Protein AF-A0A7V1BUJ8-F1 (afdb_monomer_lite)

Sequence (132 aa):
MAKKKGSSGKQRNQVKSRGGRPAGKKRPGNNSTAMTTIIIGVALALGIVGGIVVWSLTNSSDGLALPDFAYAASAPKQAPQGYQAALDIPEYLEQIPCYCGCGQYDGHKNNLDCFIESRQGDKVEWDDHAAG

pLDDT: mean 79.28, std 17.53, range [38.69, 96.31]

Radius of gyration: 43.67 Å; chains: 1; bounding box: 70×44×140 Å

Secondary structure (DSSP, 8-state):
----PPP----PPPP-PPPPPPPP------HHHHHHHHHHHHHHHHHHHHHHHHHHHHH--------GGGG-TTS-TTHHHHHHHHHH-HHHHTTSBP-SS-HHHH---BSSTTTEEEEETTEEEEPSGGG-

Structure (mmCIF, N/CA/C/O backbone):
data_AF-A0A7V1BUJ8-F1
#
_entry.id   AF-A0A7V1BUJ8-F1
#
loop_
_atom_site.group_PDB
_atom_site.id
_atom_site.type_symbol
_atom_site.label_atom_id
_atom_site.label_alt_id
_atom_site.label_comp_id
_atom_site.label_asym_id
_atom_site.label_entity_id
_atom_site.label_seq_id
_atom_site.pdbx_PDB_ins_code
_atom_site.Cartn_x
_atom_site.Cartn_y
_atom_site.Cartn_z
_atom_site.occupancy
_atom_site.B_iso_or_equiv
_atom_site.auth_seq_id
_atom_site.auth_comp_id
_atom_site.auth_asym_id
_atom_site.auth_atom_id
_atom_site.pdbx_PDB_model_num
ATOM 1 N N . MET A 1 1 ? -59.205 34.289 120.051 1.00 43.09 1 MET A N 1
ATOM 2 C CA . MET A 1 1 ? -57.815 34.279 119.544 1.00 43.09 1 MET A CA 1
ATOM 3 C C . MET A 1 1 ?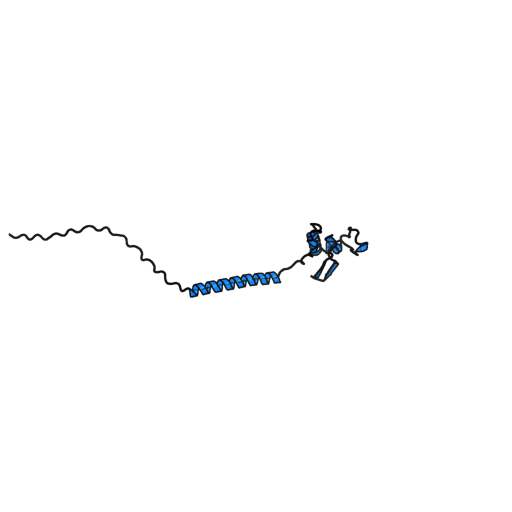 -57.458 32.878 119.062 1.00 43.09 1 MET A C 1
ATOM 5 O O . MET A 1 1 ? -57.651 31.961 119.839 1.00 43.09 1 MET A O 1
ATOM 9 N N . ALA A 1 2 ? -56.960 32.717 117.830 1.00 47.50 2 ALA A N 1
ATOM 10 C CA . ALA A 1 2 ? -55.920 31.747 117.431 1.00 47.50 2 ALA A CA 1
ATOM 11 C C . ALA A 1 2 ? -55.786 31.749 115.896 1.00 47.50 2 ALA A C 1
ATOM 13 O O . ALA A 1 2 ? -56.573 31.152 115.170 1.00 47.50 2 ALA A O 1
ATOM 14 N N . LYS A 1 3 ? -54.768 32.469 115.419 1.00 45.91 3 LYS A N 1
ATOM 15 C CA . LYS A 1 3 ? -54.230 32.421 114.054 1.00 45.91 3 LYS A CA 1
ATOM 16 C C . LYS A 1 3 ? -53.608 31.041 113.808 1.00 45.91 3 LYS A C 1
ATOM 18 O O . LYS A 1 3 ? -52.751 30.633 114.584 1.00 45.91 3 LYS A O 1
ATOM 23 N N . LYS A 1 4 ? -53.894 30.410 112.668 1.00 48.97 4 LYS A N 1
ATOM 24 C CA . LYS A 1 4 ? -52.940 29.503 112.009 1.00 48.97 4 LYS A CA 1
ATOM 25 C C . LYS A 1 4 ? -52.745 29.968 110.570 1.00 48.97 4 LYS A C 1
ATOM 27 O O . LYS A 1 4 ? -53.621 29.815 109.729 1.00 48.97 4 LYS A O 1
ATOM 32 N N . LYS A 1 5 ? -51.602 30.615 110.328 1.00 48.84 5 LYS A N 1
ATOM 33 C CA . LYS A 1 5 ? -51.110 30.972 108.995 1.00 48.84 5 LYS A CA 1
ATOM 34 C C . LYS A 1 5 ? -50.400 29.751 108.408 1.00 48.84 5 LYS A C 1
ATOM 36 O O . LYS A 1 5 ? -49.554 29.164 109.078 1.00 48.84 5 LYS A O 1
ATOM 41 N N . GLY A 1 6 ? -50.786 29.377 107.191 1.00 38.69 6 GLY A N 1
ATOM 42 C CA . GLY A 1 6 ? -50.203 28.281 106.422 1.00 38.69 6 GLY A CA 1
ATOM 43 C C . GLY A 1 6 ? -48.804 28.599 105.885 1.00 38.69 6 GLY A C 1
ATOM 44 O O . GLY A 1 6 ? -48.490 29.737 105.540 1.00 38.69 6 GLY A O 1
ATOM 45 N N . SER A 1 7 ? -47.995 27.543 105.860 1.00 46.16 7 SER A N 1
ATOM 46 C CA . SER A 1 7 ? -46.610 27.401 105.400 1.00 46.16 7 SER A CA 1
ATOM 47 C C . SER A 1 7 ? -46.429 27.755 103.913 1.00 46.16 7 SER A C 1
ATOM 49 O O . SER A 1 7 ? -47.238 27.362 103.082 1.00 46.16 7 SER A O 1
ATOM 51 N N . SER A 1 8 ? -45.466 28.621 103.579 1.00 42.72 8 SER A N 1
ATOM 52 C CA . SER A 1 8 ? -44.178 28.305 102.923 1.00 42.72 8 SER A CA 1
ATOM 53 C C . SER A 1 8 ? -44.255 27.392 101.689 1.00 42.72 8 SER A C 1
ATOM 55 O O . SER A 1 8 ? -44.524 26.199 101.797 1.00 42.72 8 SER A O 1
ATOM 57 N N . GLY A 1 9 ? -43.927 27.948 100.518 1.00 40.94 9 GLY A N 1
ATOM 58 C CA . GLY A 1 9 ? -43.854 27.207 99.257 1.00 40.94 9 GLY A CA 1
ATOM 59 C C . GLY A 1 9 ? -43.186 28.011 98.143 1.00 40.94 9 GLY A C 1
ATOM 60 O O . GLY A 1 9 ? -43.840 28.510 97.237 1.00 40.94 9 GLY A O 1
ATOM 61 N N . LYS A 1 10 ? -41.864 28.161 98.235 1.00 48.69 10 LYS A N 1
ATOM 62 C CA . LYS A 1 10 ? -40.979 28.732 97.209 1.00 48.69 10 LYS A CA 1
ATOM 63 C C . LYS A 1 10 ? -40.959 27.809 95.984 1.00 48.69 10 LYS A C 1
ATOM 65 O O . LYS A 1 10 ? -40.469 26.690 96.096 1.00 48.69 10 LYS A O 1
ATOM 70 N N . GLN A 1 11 ? -41.408 28.272 94.818 1.00 53.91 11 GLN A N 1
ATOM 71 C CA . GLN A 1 11 ? -41.182 27.558 93.556 1.00 53.91 11 GLN A CA 1
ATOM 72 C C . GLN A 1 11 ? -40.435 28.438 92.553 1.00 53.91 11 GLN A C 1
ATOM 74 O O . GLN A 1 11 ? -40.844 29.542 92.206 1.00 53.91 11 GLN A O 1
ATOM 79 N N . ARG A 1 12 ? -39.255 27.934 92.179 1.00 55.81 12 ARG A N 1
ATOM 80 C CA . ARG A 1 12 ? -38.285 28.511 91.251 1.00 55.81 12 ARG A CA 1
ATOM 81 C C . ARG A 1 12 ? -38.778 28.322 89.815 1.00 55.81 12 ARG A C 1
ATOM 83 O O . ARG A 1 12 ? -39.202 27.231 89.449 1.00 55.81 12 ARG A O 1
ATOM 90 N N . ASN A 1 13 ? -38.655 29.376 89.017 1.00 42.69 13 ASN A N 1
ATOM 91 C CA . ASN A 1 13 ? -38.971 29.391 87.593 1.00 42.69 13 ASN A CA 1
ATOM 92 C C . ASN A 1 13 ? -37.964 28.507 86.827 1.00 42.69 13 ASN A C 1
ATOM 94 O O . ASN A 1 13 ? -36.766 28.789 86.861 1.00 42.69 13 ASN A O 1
ATOM 98 N N . GLN A 1 14 ? -38.427 27.444 86.161 1.00 58.62 14 GLN A N 1
ATOM 99 C CA . GLN A 1 14 ? -37.611 26.650 85.236 1.00 58.62 14 GLN A CA 1
ATOM 100 C C . GLN A 1 14 ? -37.859 27.093 83.790 1.00 58.62 14 GLN A C 1
ATOM 102 O O . GLN A 1 14 ? -38.989 27.113 83.305 1.00 58.62 14 GLN A O 1
ATOM 107 N N . VAL A 1 15 ? -36.769 27.432 83.104 1.00 54.72 15 VAL A N 1
ATOM 108 C CA . VAL A 1 15 ? -36.714 27.745 81.675 1.00 54.72 15 VAL A CA 1
ATOM 109 C C . VAL A 1 15 ? -36.986 26.466 80.872 1.00 54.72 15 VAL A C 1
ATOM 111 O O . VAL A 1 15 ? -36.287 25.469 81.032 1.00 54.72 15 VAL A O 1
ATOM 114 N N . LYS A 1 16 ? -38.005 26.490 80.002 1.00 52.91 16 LYS A N 1
ATOM 115 C CA . LYS A 1 16 ? -38.350 25.394 79.079 1.00 52.91 16 LYS A CA 1
ATOM 116 C C . LYS A 1 16 ? -37.224 25.171 78.060 1.00 52.91 16 LYS A C 1
ATOM 118 O O . LYS A 1 16 ? -37.024 26.001 77.174 1.00 52.91 16 LYS A O 1
ATOM 123 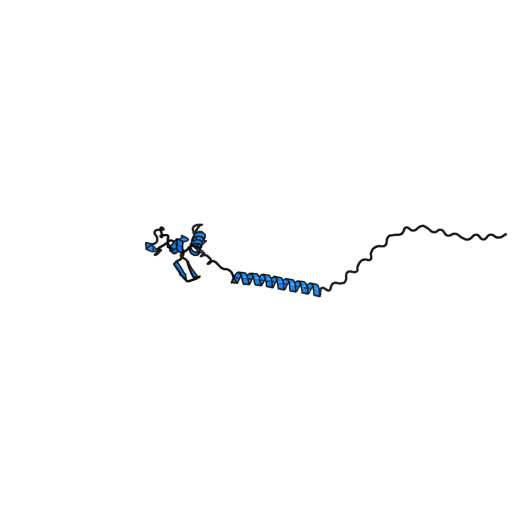N N . SER A 1 17 ? -36.535 24.034 78.143 1.00 52.53 17 SER A N 1
ATOM 124 C CA . SER A 1 17 ? -35.659 23.543 77.077 1.00 52.53 17 SER A CA 1
ATOM 125 C C . SER A 1 17 ? -36.501 22.978 75.925 1.00 52.53 17 SER A C 1
ATOM 127 O O . SER A 1 17 ? -37.467 22.239 76.119 1.00 52.53 17 SER A O 1
ATOM 129 N N . ARG A 1 18 ? -36.170 23.390 74.699 1.00 54.25 18 ARG A N 1
ATOM 130 C CA . ARG A 1 18 ? -36.813 22.935 73.461 1.00 54.25 18 ARG A CA 1
ATOM 131 C C . ARG A 1 18 ? -36.444 21.469 73.210 1.00 54.25 18 ARG A C 1
ATOM 133 O O . ARG A 1 18 ? -35.264 21.131 73.182 1.00 54.25 18 ARG A O 1
ATOM 140 N N . GLY A 1 19 ? -37.456 20.620 73.032 1.00 43.62 19 GLY A N 1
ATOM 141 C CA . GLY A 1 19 ? -37.295 19.197 72.738 1.00 43.62 19 GLY A CA 1
ATOM 142 C C . GLY A 1 19 ? -36.572 18.953 71.411 1.00 43.62 19 GLY A C 1
ATOM 143 O O . GLY A 1 19 ? -36.917 19.541 70.385 1.00 43.62 19 GLY A O 1
ATOM 144 N N . GLY A 1 20 ? -35.564 18.083 71.444 1.00 46.28 20 GLY A N 1
ATOM 145 C CA . GLY A 1 20 ? -34.887 17.570 70.257 1.00 46.28 20 GLY A CA 1
ATOM 146 C C . GLY A 1 20 ? -35.769 16.592 69.475 1.00 46.28 20 GLY A C 1
ATOM 147 O O . GLY A 1 20 ? -36.546 15.832 70.051 1.00 46.28 20 GLY A O 1
ATOM 148 N N . ARG A 1 21 ? -35.630 16.610 68.144 1.00 55.81 21 ARG A N 1
ATOM 149 C CA . ARG A 1 21 ? -36.180 15.595 67.229 1.00 55.81 21 ARG A CA 1
ATOM 150 C C . ARG A 1 21 ? -35.660 14.202 67.620 1.00 55.81 21 ARG A C 1
ATOM 152 O O . ARG A 1 21 ? -34.454 14.072 67.834 1.00 55.81 21 ARG A O 1
ATOM 159 N N . PRO A 1 22 ? -36.499 13.150 67.653 1.00 55.78 22 PRO A N 1
ATOM 160 C CA . PRO A 1 22 ? -35.992 11.798 67.832 1.00 55.78 22 PRO A CA 1
ATOM 161 C C . PRO A 1 22 ? -35.150 11.390 66.618 1.00 55.78 22 PRO A C 1
ATOM 163 O O . PRO A 1 22 ? -35.552 11.575 65.467 1.00 55.78 22 PRO A O 1
ATOM 166 N N . ALA A 1 23 ? -33.972 10.830 66.886 1.00 62.78 23 ALA A N 1
ATOM 167 C CA . ALA A 1 23 ? -33.113 10.229 65.879 1.00 62.78 23 ALA A CA 1
ATOM 168 C C . ALA A 1 23 ? -33.844 9.054 65.208 1.00 62.78 23 ALA A C 1
ATOM 170 O O . ALA A 1 23 ? -34.238 8.089 65.869 1.00 62.78 23 ALA A O 1
ATOM 171 N N . GLY A 1 24 ? -34.031 9.134 63.889 1.00 54.34 24 GLY A N 1
ATOM 172 C CA . GLY A 1 24 ? -34.525 8.017 63.092 1.00 54.34 24 GLY A CA 1
ATOM 173 C C . GLY A 1 24 ? -33.549 6.846 63.190 1.00 54.34 24 GLY A C 1
ATOM 174 O O . GLY A 1 24 ? -32.395 6.958 62.778 1.00 54.34 24 GLY A O 1
ATOM 175 N N . LYS A 1 25 ? -34.000 5.720 63.754 1.00 54.88 25 LYS A N 1
ATOM 176 C CA . LYS A 1 25 ? -33.230 4.472 63.755 1.00 54.88 25 LYS A CA 1
ATOM 177 C C . LYS A 1 25 ? -33.016 4.052 62.301 1.00 54.88 25 LYS A C 1
ATOM 179 O O . LYS A 1 25 ? -33.987 3.757 61.603 1.00 54.88 25 LYS A O 1
ATOM 184 N N . LYS A 1 26 ? -31.762 4.031 61.836 1.00 60.03 26 LYS A N 1
ATOM 185 C CA . LYS A 1 26 ? -31.423 3.433 60.540 1.00 60.03 26 LYS A CA 1
ATOM 186 C C . LYS A 1 26 ? -31.859 1.968 60.580 1.00 60.03 26 LYS A C 1
ATOM 188 O O . LYS A 1 26 ? -31.430 1.221 61.457 1.00 60.03 26 LYS A O 1
ATOM 193 N N . ARG A 1 27 ? -32.756 1.579 59.672 1.00 60.19 27 ARG A N 1
ATOM 194 C CA . ARG A 1 27 ? -33.133 0.174 59.490 1.00 60.19 27 ARG A CA 1
ATOM 195 C C . ARG A 1 27 ? -31.890 -0.591 59.010 1.00 60.19 27 ARG A C 1
ATOM 197 O O . ARG A 1 27 ? -31.210 -0.069 58.126 1.00 60.19 27 ARG A O 1
ATOM 204 N N . PRO A 1 28 ? -31.567 -1.769 59.572 1.00 54.56 28 PRO A N 1
ATOM 205 C CA . PRO A 1 28 ? -30.448 -2.568 59.091 1.00 54.56 28 PRO A CA 1
ATOM 206 C C . PRO A 1 28 ? -30.744 -2.971 57.643 1.00 54.56 28 PRO A C 1
ATOM 208 O O . PRO A 1 28 ? -31.715 -3.675 57.369 1.00 54.56 28 PRO A O 1
ATOM 211 N N . GLY A 1 29 ? -29.964 -2.426 56.710 1.00 58.91 29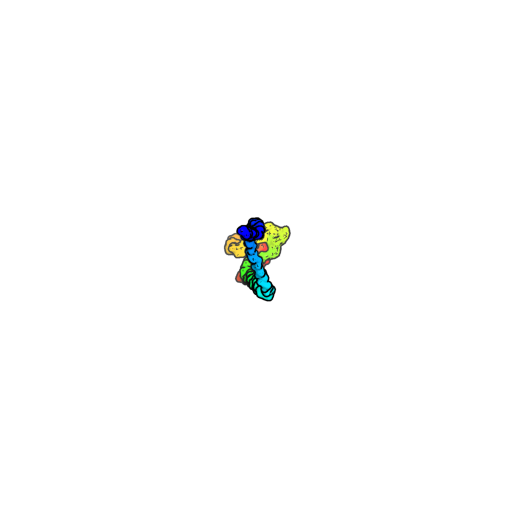 GLY A N 1
ATOM 212 C CA . GLY A 1 29 ? -30.070 -2.757 55.296 1.00 58.91 29 GLY A CA 1
ATOM 213 C C . GLY A 1 29 ? -29.623 -4.196 55.094 1.00 58.91 29 GLY A C 1
ATOM 214 O O . GLY A 1 29 ? -28.522 -4.556 55.507 1.00 58.91 29 GLY A O 1
ATOM 215 N N . ASN A 1 30 ? -30.474 -5.019 54.481 1.00 64.94 30 ASN A N 1
ATOM 216 C CA . ASN A 1 30 ? -30.040 -6.332 54.037 1.00 64.94 30 ASN A CA 1
ATOM 217 C C . ASN A 1 30 ? -29.009 -6.107 52.908 1.00 64.94 30 ASN A C 1
ATOM 219 O O . ASN A 1 30 ? -29.262 -5.415 51.921 1.00 64.94 30 ASN A O 1
ATOM 223 N N . ASN A 1 31 ? -27.801 -6.610 53.119 1.00 65.25 31 ASN A N 1
ATOM 224 C CA . ASN A 1 31 ? -26.673 -6.520 52.194 1.00 65.25 31 ASN A CA 1
ATOM 225 C C . ASN A 1 31 ? -26.847 -7.448 50.982 1.00 65.25 31 ASN A C 1
ATOM 227 O O . ASN A 1 31 ? -26.222 -7.213 49.952 1.00 65.25 31 ASN A O 1
ATOM 231 N N . SER A 1 32 ? -27.738 -8.438 51.067 1.00 63.12 32 SER A N 1
ATOM 232 C CA . SER A 1 32 ? -28.037 -9.380 49.988 1.00 63.12 32 SER A CA 1
ATOM 233 C C . SER A 1 32 ? -28.646 -8.698 48.764 1.00 63.12 32 SER A C 1
ATOM 235 O O . SER A 1 32 ? -28.195 -8.967 47.655 1.00 63.12 32 SER A O 1
ATOM 237 N N . THR A 1 33 ? -29.594 -7.767 48.943 1.00 68.31 33 THR A N 1
ATOM 238 C CA . THR A 1 33 ? -30.196 -6.986 47.846 1.00 68.31 33 THR A CA 1
ATOM 239 C C . THR A 1 33 ? -29.220 -5.987 47.242 1.00 68.31 33 THR A C 1
ATOM 241 O O . THR A 1 33 ? -29.273 -5.735 46.045 1.00 68.31 33 THR A O 1
ATOM 244 N N . ALA A 1 34 ? -28.301 -5.447 48.049 1.00 70.88 34 ALA A N 1
ATOM 245 C CA . ALA A 1 34 ? -27.246 -4.566 47.553 1.00 70.88 34 ALA A CA 1
ATOM 246 C C . ALA A 1 34 ? -26.191 -5.346 46.751 1.00 70.88 34 ALA A C 1
ATOM 248 O O . ALA A 1 34 ? -25.687 -4.851 45.751 1.00 70.88 34 ALA A O 1
ATOM 249 N N . MET A 1 35 ? -25.883 -6.586 47.143 1.00 69.38 35 MET A N 1
ATOM 250 C CA . MET A 1 35 ? -24.978 -7.446 46.380 1.00 69.38 35 MET A CA 1
ATOM 251 C C . MET A 1 35 ? -25.594 -7.899 45.053 1.00 69.38 35 MET A C 1
ATOM 253 O O . MET A 1 35 ? -24.911 -7.890 44.032 1.00 69.38 35 MET A O 1
ATOM 257 N N . THR A 1 36 ? -26.885 -8.256 45.036 1.00 75.38 36 THR A N 1
ATOM 258 C CA . THR A 1 36 ? -27.547 -8.710 43.799 1.00 75.38 36 THR A CA 1
ATOM 259 C C . THR A 1 36 ? -27.655 -7.596 42.761 1.00 75.38 36 THR A C 1
ATOM 261 O O . THR A 1 36 ? -27.416 -7.851 41.583 1.00 75.38 36 THR A O 1
ATOM 264 N N . THR A 1 37 ? -27.952 -6.357 43.165 1.00 79.62 37 THR A N 1
ATOM 265 C CA . THR A 1 37 ? -28.019 -5.224 42.224 1.00 79.62 37 THR A CA 1
ATOM 266 C C . THR A 1 37 ? -26.660 -4.891 41.612 1.00 79.62 37 THR A C 1
ATOM 268 O O . THR A 1 37 ? -26.594 -4.580 40.424 1.00 79.62 37 THR A O 1
ATOM 271 N N . ILE A 1 38 ? -25.574 -5.011 42.380 1.00 83.94 38 ILE A N 1
ATOM 272 C CA . ILE A 1 38 ? -24.209 -4.801 41.878 1.00 83.94 38 ILE A CA 1
ATOM 273 C C . ILE A 1 38 ? -23.838 -5.883 40.858 1.00 83.94 38 ILE A C 1
ATOM 275 O O . ILE A 1 38 ? -23.347 -5.557 39.782 1.00 83.94 38 ILE A O 1
ATOM 279 N N . ILE A 1 39 ? -24.121 -7.157 41.149 1.00 84.69 39 ILE A N 1
ATOM 280 C CA . ILE A 1 39 ? -23.807 -8.273 40.240 1.00 84.69 39 ILE A CA 1
ATOM 281 C C . ILE A 1 39 ? -24.563 -8.135 38.913 1.00 84.69 39 ILE A C 1
ATOM 283 O O . ILE A 1 39 ? -23.966 -8.293 37.851 1.00 84.69 39 ILE A O 1
ATOM 287 N N . ILE A 1 40 ? -25.852 -7.787 38.957 1.00 88.50 40 ILE A N 1
ATOM 288 C CA . ILE A 1 40 ? -26.664 -7.578 37.748 1.00 88.50 40 ILE A CA 1
ATOM 289 C C . ILE A 1 40 ? -26.142 -6.381 36.944 1.00 88.50 40 ILE A C 1
ATOM 291 O O . ILE A 1 40 ? -26.010 -6.476 35.726 1.00 88.50 40 ILE A O 1
ATOM 295 N N . GLY A 1 41 ? -25.798 -5.274 37.610 1.00 87.62 41 GLY A N 1
ATOM 296 C CA . GLY A 1 41 ? -25.224 -4.100 36.951 1.00 87.62 41 GLY A CA 1
ATOM 297 C C . GLY A 1 41 ? -23.896 -4.404 36.253 1.00 87.62 41 GLY A C 1
ATOM 298 O O . GLY A 1 41 ? -23.695 -3.994 35.112 1.00 87.62 41 GLY A O 1
ATOM 299 N N . VAL A 1 42 ? -23.022 -5.181 36.897 1.00 90.44 42 VAL A N 1
ATOM 300 C CA . VAL A 1 42 ? -21.747 -5.622 36.311 1.00 90.44 42 VAL A CA 1
ATOM 301 C C . VAL A 1 42 ? -21.979 -6.579 35.141 1.00 90.44 42 VAL A C 1
ATOM 303 O O . VAL A 1 42 ? -21.364 -6.404 34.094 1.00 90.44 42 VAL A O 1
ATOM 306 N N . ALA A 1 43 ? -22.893 -7.545 35.263 1.00 89.62 43 ALA A N 1
ATOM 307 C CA . ALA A 1 43 ? -23.210 -8.480 34.182 1.00 89.62 43 ALA A CA 1
ATOM 308 C C . ALA A 1 43 ? -23.794 -7.772 32.948 1.00 89.62 43 ALA A C 1
ATOM 310 O O . ALA A 1 43 ? -23.403 -8.080 31.824 1.00 89.62 43 ALA A O 1
ATOM 311 N N . LEU A 1 44 ? -24.676 -6.786 33.145 1.00 93.12 44 LEU A N 1
ATOM 312 C CA . LEU A 1 44 ? -25.211 -5.962 32.059 1.00 93.12 44 LEU A CA 1
ATOM 313 C C . LEU A 1 44 ? -24.125 -5.101 31.416 1.00 93.12 44 LEU A C 1
ATOM 315 O O . LEU A 1 44 ? -24.040 -5.054 30.194 1.00 93.12 44 LEU A O 1
ATOM 319 N N . ALA A 1 45 ? -23.267 -4.462 32.214 1.00 90.69 45 ALA A N 1
ATOM 320 C CA . ALA A 1 45 ? -22.163 -3.665 31.689 1.00 90.69 45 ALA A CA 1
ATOM 321 C C . ALA A 1 45 ? -21.189 -4.521 30.865 1.00 90.69 45 ALA A C 1
ATOM 323 O O . ALA A 1 45 ? -20.820 -4.133 29.761 1.00 90.69 45 ALA A O 1
ATOM 324 N N . LEU A 1 46 ? -20.828 -5.712 31.351 1.00 92.81 46 LEU A N 1
ATOM 325 C CA . LEU A 1 46 ? -19.973 -6.649 30.618 1.00 92.81 46 LEU A CA 1
ATOM 326 C C . LEU A 1 46 ? -20.656 -7.193 29.360 1.00 92.81 46 LEU A C 1
ATOM 328 O O . LEU A 1 46 ? -19.999 -7.330 28.334 1.00 92.81 46 LEU A O 1
ATOM 332 N N . GLY A 1 47 ? -21.963 -7.458 29.408 1.00 93.62 47 GLY A N 1
ATOM 333 C CA . GLY A 1 47 ? -22.738 -7.875 28.240 1.00 93.62 47 GLY A CA 1
ATOM 334 C C . GLY A 1 47 ? -22.812 -6.790 27.166 1.00 93.62 47 GLY A C 1
ATOM 335 O O . GLY A 1 47 ? -22.643 -7.085 25.988 1.00 93.62 47 GLY A O 1
ATOM 336 N N . ILE A 1 48 ? -22.997 -5.528 27.562 1.00 93.69 48 ILE A N 1
ATOM 337 C CA . ILE A 1 48 ? -23.009 -4.382 26.644 1.00 93.69 48 ILE A CA 1
ATOM 338 C C . ILE A 1 48 ? -21.619 -4.165 26.045 1.00 93.69 48 ILE A C 1
ATOM 340 O O . ILE A 1 48 ? -21.494 -4.070 24.829 1.00 93.69 48 ILE A O 1
ATOM 344 N N . VAL A 1 49 ? -20.569 -4.129 26.870 1.00 93.44 49 VAL A N 1
ATOM 345 C CA . VAL A 1 49 ? -19.189 -3.948 26.391 1.00 93.44 49 VAL A CA 1
ATOM 346 C C . VAL A 1 49 ? -18.779 -5.107 25.484 1.00 93.44 49 VAL A C 1
ATOM 348 O O . VAL A 1 49 ? -18.278 -4.871 24.390 1.00 93.44 49 VAL A O 1
ATOM 351 N N . GLY A 1 50 ? -19.052 -6.350 25.884 1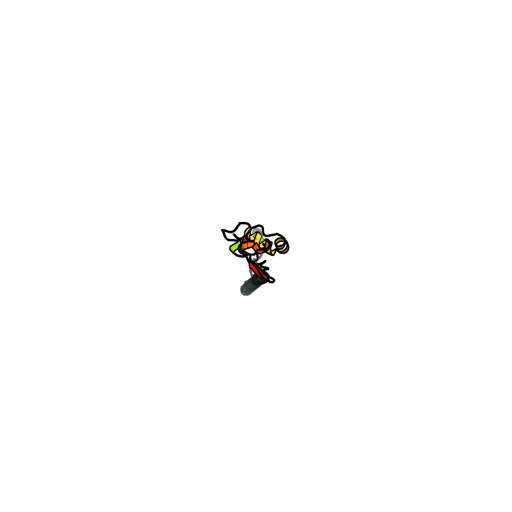.00 92.00 50 GLY A N 1
ATOM 352 C CA . GLY A 1 50 ? -18.794 -7.532 25.063 1.00 92.00 50 GLY A CA 1
ATOM 353 C C . GLY A 1 50 ? -19.576 -7.508 23.749 1.00 92.00 50 GLY A C 1
ATOM 354 O O . GLY A 1 50 ? -19.007 -7.787 22.699 1.00 92.00 50 GLY A O 1
ATOM 355 N N . GLY A 1 51 ? -20.846 -7.100 23.786 1.00 91.81 51 GLY A N 1
ATOM 356 C CA . GLY A 1 51 ? -21.680 -6.934 22.597 1.00 91.81 51 GLY A CA 1
ATOM 357 C C . GLY A 1 51 ? -21.142 -5.873 21.637 1.00 91.81 51 GLY A C 1
ATOM 358 O O . GLY A 1 51 ? -21.062 -6.131 20.441 1.00 91.81 51 GLY A O 1
ATOM 359 N N . ILE A 1 52 ? -20.708 -4.717 22.150 1.00 91.06 52 ILE A N 1
ATOM 360 C CA . ILE A 1 52 ? -20.093 -3.650 21.345 1.00 91.06 52 ILE A CA 1
ATOM 361 C C . ILE A 1 52 ? -18.783 -4.132 20.717 1.00 91.06 52 ILE A C 1
ATOM 363 O O . ILE A 1 52 ? -18.568 -3.905 19.532 1.00 91.06 52 ILE A O 1
ATOM 367 N N . VAL A 1 53 ? -17.924 -4.821 21.474 1.00 90.88 53 VAL A N 1
ATOM 368 C CA . VAL A 1 53 ? -16.651 -5.347 20.955 1.00 90.88 53 VAL A CA 1
ATOM 369 C C . VAL A 1 53 ? -16.894 -6.377 19.853 1.00 90.88 53 VAL A C 1
ATOM 371 O O . VAL A 1 53 ? -16.314 -6.256 18.780 1.00 90.88 53 VAL A O 1
ATOM 374 N N . VAL A 1 54 ? -17.783 -7.352 20.065 1.00 89.19 54 VAL A N 1
ATOM 375 C CA . VAL A 1 54 ? -18.120 -8.363 19.043 1.00 89.19 54 VAL A CA 1
ATOM 376 C C . VAL A 1 54 ? -18.749 -7.714 17.811 1.00 89.19 54 VAL A C 1
ATOM 378 O O . VAL A 1 54 ? -18.397 -8.059 16.684 1.00 89.19 54 VAL A O 1
ATOM 381 N N . TRP A 1 55 ? -19.653 -6.754 18.002 1.00 86.12 55 TRP A N 1
ATOM 382 C CA . TRP A 1 55 ? -20.267 -6.025 16.897 1.00 86.12 55 TRP A CA 1
ATOM 383 C C . TRP A 1 55 ? -19.231 -5.218 16.108 1.00 86.12 55 TRP A C 1
ATOM 385 O O . TRP A 1 55 ? -19.232 -5.282 14.884 1.00 86.12 55 TRP A O 1
ATOM 395 N N . SER A 1 56 ? -18.297 -4.546 16.786 1.00 83.38 56 SER A N 1
ATOM 396 C CA . SER A 1 56 ? -17.210 -3.807 16.140 1.00 83.38 56 SER A CA 1
ATOM 397 C C . SER A 1 56 ? -16.278 -4.732 15.366 1.00 83.38 56 SER A C 1
ATOM 399 O O . SER A 1 56 ? -15.995 -4.445 14.217 1.00 83.38 56 SER A O 1
ATOM 401 N N . LEU A 1 57 ? -15.855 -5.862 15.941 1.00 78.00 57 LEU A N 1
ATOM 402 C CA . LEU A 1 57 ? -14.982 -6.823 15.255 1.00 78.00 57 LEU A CA 1
ATOM 403 C C . LEU A 1 57 ? -15.648 -7.475 14.033 1.00 78.00 57 LEU A C 1
ATOM 405 O O . LEU A 1 57 ? -14.957 -7.924 13.128 1.00 78.00 57 LEU A O 1
ATOM 409 N N . THR A 1 58 ? -16.980 -7.553 14.008 1.00 77.50 58 THR A N 1
ATOM 410 C CA . THR A 1 58 ? -17.740 -8.146 12.892 1.00 77.50 58 THR A CA 1
ATOM 411 C C . THR A 1 58 ? -18.226 -7.123 11.867 1.00 77.50 58 THR A C 1
ATOM 413 O O . THR A 1 58 ? -18.581 -7.512 10.760 1.00 77.50 58 THR A O 1
ATOM 416 N N . ASN A 1 59 ? -18.253 -5.834 12.219 1.00 75.88 59 ASN A N 1
ATOM 417 C CA . ASN A 1 59 ? -18.648 -4.726 11.340 1.00 75.88 59 ASN A CA 1
ATOM 418 C C . ASN A 1 59 ? -17.485 -3.777 11.035 1.00 75.88 59 ASN A C 1
ATOM 420 O O . ASN A 1 59 ? -17.714 -2.683 10.520 1.00 75.88 59 ASN A O 1
ATOM 424 N N . SER A 1 60 ? -16.248 -4.178 11.330 1.00 67.38 60 SER A N 1
ATOM 425 C CA . SER A 1 60 ? -15.081 -3.527 10.759 1.00 67.38 60 SER A CA 1
ATOM 426 C C . SER A 1 60 ? -15.148 -3.703 9.247 1.00 67.38 60 SER A C 1
ATOM 428 O O . SER A 1 60 ? -14.801 -4.749 8.704 1.00 67.38 60 SER A O 1
ATOM 430 N N . SER A 1 61 ? -15.621 -2.674 8.550 1.00 59.69 61 SER A N 1
ATOM 431 C CA . SER A 1 61 ? -15.229 -2.446 7.170 1.00 59.69 61 SER A CA 1
ATOM 432 C C . SER A 1 61 ? -13.774 -2.009 7.226 1.00 59.69 61 SER A C 1
ATOM 434 O O . SER A 1 61 ? -13.471 -0.814 7.187 1.00 59.69 61 SER A O 1
ATOM 436 N N . ASP A 1 62 ? -12.889 -2.984 7.418 1.00 57.31 62 ASP A N 1
ATOM 437 C CA . ASP A 1 62 ? -11.484 -2.840 7.098 1.00 57.31 62 ASP A CA 1
ATOM 438 C C . ASP A 1 62 ? -11.470 -2.549 5.594 1.00 57.31 62 ASP A C 1
ATOM 440 O O . ASP A 1 62 ? -11.458 -3.461 4.769 1.00 57.31 62 ASP A O 1
ATOM 444 N N . GLY A 1 63 ? -11.595 -1.272 5.215 1.00 56.00 63 GLY A N 1
ATOM 445 C CA . GLY A 1 63 ? -11.138 -0.828 3.907 1.00 56.00 63 GLY A CA 1
ATOM 446 C C . GLY A 1 63 ? -9.726 -1.372 3.815 1.00 56.00 63 GLY A C 1
ATOM 447 O O . GLY A 1 63 ? -8.932 -1.037 4.692 1.00 56.00 63 GLY A O 1
ATOM 448 N N . LEU A 1 64 ? -9.543 -2.346 2.912 1.00 60.28 64 LEU A N 1
ATOM 449 C CA . LEU A 1 64 ? -8.518 -3.383 2.997 1.00 60.28 64 LEU A CA 1
ATOM 450 C C . LEU A 1 64 ? -7.281 -2.873 3.713 1.00 60.28 64 LEU A C 1
ATOM 452 O O . LEU A 1 64 ? -6.650 -1.948 3.205 1.00 60.28 64 LEU A O 1
ATOM 456 N N . ALA A 1 65 ? -6.981 -3.439 4.888 1.00 80.00 65 ALA A N 1
ATOM 457 C CA . ALA A 1 65 ? -5.777 -3.089 5.626 1.00 80.00 65 ALA A CA 1
ATOM 458 C C . ALA A 1 65 ? -4.613 -2.979 4.629 1.00 80.00 65 ALA A C 1
ATOM 460 O O . ALA A 1 65 ? -4.296 -3.948 3.932 1.00 80.00 65 ALA A O 1
ATOM 461 N N . LEU A 1 66 ? -4.085 -1.758 4.489 1.00 90.06 66 LEU A N 1
ATOM 462 C CA . LEU A 1 66 ? -3.035 -1.465 3.523 1.00 90.06 66 LEU A CA 1
ATOM 463 C C . LEU A 1 66 ? -1.817 -2.345 3.839 1.00 90.06 66 LEU A C 1
ATOM 465 O O . LEU A 1 66 ? -1.613 -2.704 5.004 1.00 90.06 66 LEU A O 1
ATOM 469 N N . PRO A 1 67 ? -1.009 -2.712 2.836 1.00 92.75 67 PRO A N 1
ATOM 470 C CA . PRO A 1 67 ? 0.096 -3.635 3.047 1.00 92.75 67 PRO A CA 1
ATOM 471 C C . PRO A 1 67 ? 1.154 -3.031 3.979 1.00 92.75 67 PRO A C 1
ATOM 473 O O . PRO A 1 67 ? 1.437 -1.834 3.920 1.00 92.75 67 PRO A O 1
ATOM 476 N N . ASP A 1 68 ? 1.793 -3.860 4.809 1.00 93.38 68 ASP A N 1
ATOM 477 C CA . ASP A 1 68 ? 2.787 -3.407 5.797 1.00 93.38 68 ASP A CA 1
ATOM 478 C C . ASP A 1 68 ? 3.934 -2.598 5.166 1.00 93.38 68 ASP A C 1
ATOM 480 O O . ASP A 1 68 ? 4.420 -1.628 5.755 1.00 93.38 68 ASP A O 1
ATOM 484 N N . PHE A 1 69 ? 4.348 -2.954 3.945 1.00 94.00 69 PHE A N 1
ATOM 485 C CA . PHE A 1 69 ? 5.413 -2.253 3.226 1.00 94.00 69 PHE A CA 1
ATOM 486 C C . PHE A 1 69 ? 5.051 -0.807 2.866 1.00 94.00 69 PHE A C 1
ATOM 488 O O . PHE A 1 69 ? 5.949 0.029 2.785 1.00 94.00 69 PHE A O 1
ATOM 495 N N . ALA A 1 70 ? 3.762 -0.458 2.769 1.00 95.19 70 ALA A N 1
ATOM 496 C CA . ALA A 1 70 ? 3.333 0.930 2.595 1.00 95.19 70 ALA A CA 1
ATOM 497 C C . ALA A 1 70 ? 3.769 1.821 3.772 1.00 95.19 70 ALA A C 1
ATOM 499 O O . ALA A 1 70 ? 3.914 3.031 3.613 1.00 95.19 70 ALA A O 1
ATOM 500 N N . TYR A 1 71 ? 3.999 1.228 4.946 1.00 94.00 71 TYR A N 1
ATOM 501 C CA . TYR A 1 71 ? 4.447 1.907 6.162 1.00 94.00 71 TYR A CA 1
ATOM 502 C C . TYR A 1 71 ? 5.917 1.635 6.499 1.00 94.00 71 TYR A C 1
ATOM 504 O O . TYR A 1 71 ? 6.378 2.026 7.578 1.00 94.00 71 TYR A O 1
ATOM 512 N N . ALA A 1 72 ? 6.664 0.965 5.617 1.00 94.12 72 ALA A N 1
ATOM 513 C CA . ALA A 1 72 ? 8.071 0.681 5.855 1.00 94.12 72 ALA A CA 1
ATOM 514 C C . ALA A 1 72 ? 8.859 1.982 6.064 1.00 94.12 72 ALA A C 1
ATOM 516 O O . ALA A 1 72 ? 8.604 3.003 5.430 1.00 94.12 72 ALA A O 1
ATOM 517 N N . ALA A 1 73 ? 9.869 1.950 6.936 1.00 93.44 73 ALA A N 1
ATOM 518 C CA . ALA A 1 73 ? 10.695 3.130 7.204 1.00 93.44 73 ALA A CA 1
ATOM 519 C C . ALA A 1 73 ? 11.470 3.620 5.963 1.00 93.44 73 ALA A C 1
ATOM 521 O O . ALA A 1 73 ? 11.855 4.787 5.902 1.00 93.44 73 ALA A O 1
ATOM 522 N N . SER A 1 74 ? 11.712 2.725 5.001 1.00 93.50 74 SER A N 1
ATOM 523 C CA . SER A 1 74 ? 12.306 3.024 3.696 1.00 93.50 74 SER A CA 1
ATOM 524 C C . SER A 1 74 ? 11.307 3.598 2.694 1.00 93.50 74 SER A C 1
ATOM 526 O O . SER A 1 74 ? 11.741 4.214 1.723 1.00 93.50 74 SER A O 1
ATOM 528 N N . ALA A 1 75 ? 10.004 3.417 2.922 1.00 95.31 75 ALA A N 1
ATOM 529 C CA . ALA A 1 75 ? 8.991 3.827 1.971 1.00 95.31 75 ALA A CA 1
ATOM 530 C C . ALA A 1 75 ? 8.854 5.355 1.906 1.00 95.31 75 ALA A C 1
ATOM 532 O O . ALA A 1 75 ? 9.060 6.061 2.907 1.00 95.31 75 ALA A O 1
ATOM 533 N N . PRO A 1 76 ? 8.463 5.905 0.742 1.00 94.81 76 PRO A N 1
ATOM 534 C CA . PRO A 1 76 ? 8.046 7.292 0.646 1.00 94.81 76 PRO A CA 1
ATOM 535 C C . PRO A 1 76 ? 6.968 7.603 1.687 1.00 94.81 76 PRO A C 1
ATOM 537 O O . PRO A 1 76 ? 6.034 6.833 1.892 1.00 94.81 76 PRO A O 1
ATOM 540 N N . LYS A 1 77 ? 7.037 8.783 2.313 1.00 95.31 77 LYS A N 1
ATOM 541 C CA . LYS A 1 77 ? 6.064 9.191 3.349 1.00 95.31 77 LYS A CA 1
ATOM 542 C C . LYS A 1 77 ? 4.616 9.213 2.850 1.00 95.31 77 LYS A C 1
ATOM 544 O O . LYS A 1 77 ? 3.696 9.208 3.661 1.00 95.31 77 LYS A O 1
ATOM 549 N N . GLN A 1 78 ? 4.448 9.320 1.535 1.00 94.62 78 GLN A N 1
ATOM 550 C CA . GLN A 1 78 ? 3.178 9.370 0.829 1.00 94.62 78 GLN A CA 1
ATOM 551 C C . GLN A 1 78 ? 2.673 7.988 0.386 1.00 94.62 78 GLN A C 1
ATOM 553 O O . GLN A 1 78 ? 1.580 7.911 -0.175 1.00 94.62 78 GLN A O 1
ATOM 558 N N . ALA A 1 79 ? 3.447 6.916 0.596 1.00 95.44 79 ALA A N 1
ATOM 559 C CA . ALA A 1 79 ? 3.078 5.575 0.155 1.00 95.44 79 ALA A CA 1
ATOM 560 C C . ALA A 1 79 ? 1.698 5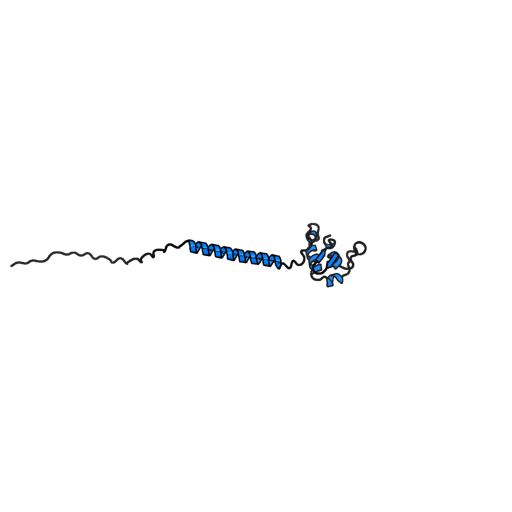.152 0.693 1.00 95.44 79 ALA A C 1
ATOM 562 O O . ALA A 1 79 ? 0.852 4.817 -0.135 1.00 95.44 79 ALA A O 1
ATOM 563 N N . PRO A 1 80 ? 1.369 5.283 2.000 1.00 95.12 80 PRO A N 1
ATOM 564 C CA . PRO A 1 80 ? 0.049 4.889 2.500 1.00 95.12 80 PRO A CA 1
ATOM 565 C C . PRO A 1 80 ? -1.111 5.599 1.792 1.00 95.12 80 PRO A C 1
ATOM 567 O O . PRO A 1 80 ? -2.133 4.990 1.498 1.00 95.12 80 PRO A O 1
ATOM 570 N N . GLN A 1 81 ? -0.956 6.887 1.482 1.00 95.75 81 GLN A N 1
ATOM 571 C CA . GLN A 1 81 ? -1.976 7.665 0.781 1.00 95.75 81 GLN A CA 1
ATOM 572 C C . GLN A 1 81 ? -2.119 7.225 -0.679 1.00 95.75 81 GLN A C 1
ATOM 574 O O . GLN A 1 81 ? -3.227 7.247 -1.206 1.00 95.75 81 GLN A O 1
ATOM 579 N N . GLY A 1 82 ? -1.024 6.816 -1.323 1.00 95.19 82 GLY A N 1
ATOM 580 C CA . GLY A 1 82 ? -1.051 6.240 -2.666 1.00 95.19 82 GLY A CA 1
ATOM 581 C C . GLY A 1 82 ? -1.805 4.911 -2.707 1.00 95.19 82 GLY A C 1
ATOM 582 O O . GLY A 1 82 ? -2.737 4.768 -3.495 1.00 95.19 82 GLY A O 1
ATOM 583 N N . TYR A 1 83 ? -1.482 3.983 -1.800 1.00 95.88 83 TYR A N 1
ATOM 584 C CA . TYR A 1 83 ? -2.192 2.701 -1.697 1.00 95.88 83 TYR A CA 1
ATOM 585 C C . TYR A 1 83 ? -3.675 2.883 -1.357 1.00 95.88 83 TYR A C 1
ATOM 587 O O . TYR A 1 83 ? -4.522 2.190 -1.915 1.00 95.88 83 TYR A O 1
ATOM 595 N N . GLN A 1 84 ? -4.015 3.857 -0.506 1.00 95.19 84 GLN A N 1
ATOM 596 C CA . GLN A 1 84 ? -5.415 4.199 -0.250 1.00 95.19 84 GLN A CA 1
ATOM 597 C C . GLN A 1 84 ? -6.110 4.731 -1.511 1.00 95.19 84 GLN A C 1
ATOM 599 O O . GLN A 1 84 ? -7.213 4.301 -1.836 1.00 95.19 84 GLN A O 1
ATOM 604 N N . ALA A 1 85 ? -5.461 5.627 -2.261 1.00 94.94 85 ALA A N 1
ATOM 605 C CA . ALA A 1 85 ? -6.020 6.161 -3.501 1.00 94.94 85 ALA A CA 1
ATOM 606 C C . ALA A 1 85 ? -6.271 5.062 -4.549 1.00 94.94 85 ALA A C 1
ATOM 608 O O . ALA A 1 85 ? -7.254 5.141 -5.283 1.00 94.94 85 ALA A O 1
ATOM 609 N N . ALA A 1 86 ? -5.442 4.015 -4.581 1.00 94.88 86 ALA A N 1
ATOM 610 C CA . ALA A 1 86 ? -5.656 2.848 -5.438 1.00 94.88 86 ALA A CA 1
ATOM 611 C C . ALA A 1 86 ? -6.950 2.079 -5.119 1.00 94.88 86 ALA A C 1
ATOM 613 O O . ALA A 1 86 ? -7.531 1.460 -6.011 1.00 94.88 86 ALA A O 1
ATOM 614 N N . LEU A 1 87 ? -7.443 2.150 -3.879 1.00 93.19 87 LEU A N 1
ATOM 615 C CA . LEU A 1 87 ? -8.752 1.610 -3.504 1.00 93.19 87 LEU A CA 1
ATOM 616 C C . LEU A 1 87 ? -9.895 2.586 -3.781 1.00 93.19 87 LEU A C 1
ATOM 618 O O . LEU A 1 87 ? -10.966 2.152 -4.210 1.00 93.19 87 LEU A O 1
ATOM 622 N N . ASP A 1 88 ? -9.668 3.872 -3.511 1.00 93.94 88 ASP A N 1
ATOM 623 C CA . ASP A 1 88 ? -10.708 4.903 -3.525 1.00 93.94 88 ASP A CA 1
ATOM 624 C C . ASP A 1 88 ? -11.091 5.347 -4.944 1.00 93.94 88 ASP A C 1
ATOM 626 O O . ASP A 1 88 ? -12.260 5.637 -5.194 1.00 93.94 88 ASP A O 1
ATOM 630 N N . ILE A 1 89 ? -10.113 5.432 -5.855 1.00 95.00 89 ILE A N 1
ATOM 631 C CA . ILE A 1 89 ? -10.277 5.961 -7.222 1.00 95.00 89 ILE A CA 1
ATOM 632 C C . ILE A 1 89 ? -9.565 5.108 -8.300 1.00 95.00 89 ILE A C 1
ATOM 634 O O . ILE A 1 89 ? -8.848 5.662 -9.145 1.00 95.00 89 ILE A O 1
ATOM 638 N N . PRO A 1 90 ? -9.729 3.769 -8.309 1.00 94.25 90 PRO A N 1
ATOM 639 C CA . PRO A 1 90 ? -9.013 2.883 -9.230 1.00 94.25 90 PRO A CA 1
ATOM 640 C C . PRO A 1 90 ? -9.247 3.239 -10.703 1.00 94.25 90 PRO A C 1
ATOM 642 O O . PRO A 1 90 ? -8.301 3.279 -11.486 1.00 94.25 90 PRO A O 1
ATOM 645 N N . GLU A 1 91 ? -10.474 3.598 -11.077 1.00 95.69 91 GLU A N 1
ATOM 646 C CA . GLU A 1 91 ? -10.855 3.926 -12.453 1.00 95.69 91 GLU A CA 1
ATOM 647 C C . GLU A 1 91 ? -10.137 5.162 -13.006 1.00 95.69 91 GLU A C 1
ATOM 649 O O . GLU A 1 91 ? -9.939 5.284 -14.215 1.00 95.69 91 GLU A O 1
ATOM 654 N N . TYR A 1 92 ? -9.741 6.088 -12.131 1.00 96.31 92 TYR A N 1
ATOM 655 C CA . TYR A 1 92 ? -8.975 7.263 -12.525 1.00 96.31 92 TYR A CA 1
ATOM 656 C C . TYR A 1 92 ? -7.498 6.918 -12.692 1.00 96.31 92 TYR A C 1
ATOM 658 O O . TYR A 1 92 ? -6.863 7.401 -13.628 1.00 96.31 92 TYR A O 1
ATOM 666 N N . LEU A 1 93 ? -6.950 6.070 -11.819 1.00 94.94 93 LEU A N 1
ATOM 667 C CA . LEU A 1 93 ? -5.557 5.632 -11.918 1.00 94.94 93 LEU A CA 1
ATOM 668 C C . LEU A 1 93 ? -5.322 4.729 -13.137 1.00 94.94 93 LEU A C 1
ATOM 670 O O . LEU A 1 93 ? -4.275 4.850 -13.770 1.00 94.94 93 LEU A O 1
ATOM 674 N N . GLU A 1 94 ? -6.312 3.925 -13.536 1.00 95.44 94 GLU A N 1
ATOM 675 C CA . GLU A 1 94 ? -6.270 3.128 -14.773 1.00 95.44 94 GLU A CA 1
ATOM 676 C C . GLU A 1 94 ? -6.154 3.985 -16.043 1.00 95.44 94 GLU A C 1
ATOM 678 O O . GLU A 1 94 ? -5.582 3.555 -17.047 1.00 95.44 94 GLU A O 1
ATOM 683 N N . GLN A 1 95 ? -6.687 5.210 -16.016 1.00 95.56 95 GLN A N 1
ATOM 684 C CA . GLN A 1 95 ? -6.648 6.135 -17.153 1.00 95.56 95 GLN A CA 1
ATOM 685 C C . GLN A 1 95 ? -5.334 6.912 -17.249 1.00 95.56 95 GLN A C 1
ATOM 687 O O . GLN A 1 95 ? -5.062 7.529 -18.283 1.00 95.56 95 GLN A O 1
ATOM 692 N N . ILE A 1 96 ? -4.527 6.916 -16.187 1.00 93.44 96 ILE A N 1
ATOM 693 C CA . ILE A 1 96 ? -3.265 7.647 -16.144 1.00 93.44 96 ILE A CA 1
ATOM 694 C C . ILE A 1 96 ? -2.142 6.700 -16.585 1.00 93.44 96 ILE A C 1
ATOM 696 O O . ILE A 1 96 ? -1.908 5.689 -15.923 1.00 93.44 96 ILE A O 1
ATOM 700 N N . PRO A 1 97 ? -1.415 7.008 -17.676 1.00 89.56 97 PRO A N 1
ATOM 701 C CA . PRO A 1 97 ? -0.295 6.183 -18.115 1.00 89.56 97 PRO A CA 1
ATOM 702 C C . PRO A 1 97 ? 0.809 6.119 -17.060 1.00 89.56 97 PRO A C 1
ATOM 704 O O . PRO A 1 97 ? 1.149 7.142 -16.460 1.00 89.56 97 PRO A O 1
ATOM 707 N N . CYS A 1 98 ? 1.430 4.947 -16.913 1.00 86.94 98 CYS A N 1
ATOM 708 C CA . CYS A 1 98 ? 2.609 4.800 -16.068 1.00 86.94 98 CYS A CA 1
ATOM 709 C C . CYS A 1 98 ? 3.788 5.582 -16.670 1.00 86.94 98 CYS A C 1
ATOM 711 O O . CYS A 1 98 ? 4.239 5.312 -17.785 1.00 86.94 98 CYS A O 1
ATOM 713 N N . TYR A 1 99 ? 4.295 6.565 -15.925 1.00 84.56 99 TYR A N 1
ATOM 714 C CA . TYR A 1 99 ? 5.423 7.414 -16.332 1.00 84.56 99 TYR A CA 1
ATOM 715 C C . TYR A 1 99 ? 6.711 7.132 -15.545 1.00 84.56 99 TYR A C 1
ATOM 717 O O . TYR A 1 99 ? 7.707 7.832 -15.726 1.00 84.56 99 TYR A O 1
ATOM 725 N N . CYS A 1 100 ? 6.717 6.103 -14.694 1.00 83.00 100 CYS A N 1
ATOM 726 C CA . CYS A 1 100 ? 7.877 5.708 -13.890 1.00 83.00 100 CYS A CA 1
ATOM 727 C C . CYS A 1 100 ? 9.019 5.120 -14.739 1.00 83.00 100 CYS A C 1
ATOM 729 O O . CYS A 1 100 ? 10.160 5.062 -14.292 1.00 83.00 100 CYS A O 1
ATOM 731 N N . GLY A 1 101 ? 8.721 4.688 -15.970 1.00 82.44 101 GLY A N 1
ATOM 732 C CA . GLY A 1 101 ? 9.680 4.027 -16.860 1.00 82.44 101 GLY A CA 1
ATOM 733 C C . GLY A 1 101 ? 9.853 2.525 -16.598 1.00 82.44 101 GLY A C 1
ATOM 734 O O . GLY A 1 101 ? 10.604 1.877 -17.324 1.00 82.44 101 GLY A O 1
ATOM 735 N N . CYS A 1 102 ? 9.134 1.959 -15.622 1.00 81.88 102 CYS A N 1
ATOM 736 C CA . CYS A 1 102 ? 9.159 0.535 -15.273 1.00 81.88 102 CYS A CA 1
ATOM 737 C C . CYS A 1 102 ? 8.318 -0.360 -16.201 1.00 81.88 102 CYS A C 1
ATOM 739 O O . CYS A 1 102 ? 8.538 -1.565 -16.234 1.00 81.88 102 CYS A O 1
ATOM 741 N N . GLY A 1 103 ? 7.407 0.197 -17.010 1.00 76.94 103 GLY A N 1
ATOM 742 C CA . GLY A 1 103 ? 6.426 -0.595 -17.774 1.00 76.94 103 GLY A CA 1
ATOM 743 C C . GLY A 1 103 ? 7.008 -1.653 -18.729 1.00 76.94 103 GLY A C 1
ATOM 744 O O . GLY A 1 103 ? 6.348 -2.641 -19.030 1.00 76.94 103 GLY A O 1
ATOM 745 N N . GLN A 1 104 ? 8.259 -1.497 -19.174 1.00 74.31 104 GLN A N 1
ATOM 746 C CA . GLN A 1 104 ? 8.958 -2.483 -20.019 1.00 74.31 104 GLN A CA 1
ATOM 747 C C . GLN A 1 104 ? 9.568 -3.653 -19.223 1.00 74.31 104 GLN A C 1
ATOM 749 O O . GLN A 1 104 ? 9.970 -4.648 -19.824 1.00 74.31 104 GLN A O 1
ATOM 754 N N . TYR A 1 105 ? 9.679 -3.513 -17.902 1.00 77.88 105 TYR A N 1
ATOM 755 C CA . TYR A 1 105 ? 10.326 -4.459 -16.991 1.00 77.88 105 TYR A CA 1
ATOM 756 C C . TYR A 1 105 ? 9.298 -5.203 -16.136 1.00 77.88 105 TYR A C 1
ATOM 758 O O . TYR A 1 105 ? 9.347 -6.428 -16.085 1.00 77.88 105 TYR A O 1
ATOM 766 N N . ASP A 1 106 ? 8.332 -4.473 -15.572 1.00 78.31 106 ASP A N 1
ATOM 767 C CA . ASP A 1 106 ? 7.351 -5.012 -14.615 1.00 78.31 106 ASP A CA 1
ATOM 768 C C . ASP A 1 106 ? 5.948 -5.175 -15.222 1.00 78.31 106 ASP A C 1
ATOM 770 O O . ASP A 1 106 ? 5.040 -5.713 -14.604 1.00 78.31 106 ASP A O 1
ATOM 774 N N . GLY A 1 107 ? 5.749 -4.748 -16.474 1.00 83.69 107 GLY A N 1
ATOM 775 C CA . GLY A 1 107 ? 4.492 -4.966 -17.197 1.00 83.69 107 GLY A CA 1
ATOM 776 C C . GLY A 1 107 ? 3.332 -4.050 -16.790 1.00 83.69 107 GLY A C 1
ATOM 777 O O . GLY A 1 107 ? 2.229 -4.221 -17.318 1.00 83.69 107 GLY A O 1
ATOM 778 N N . HIS A 1 108 ? 3.575 -3.060 -15.923 1.00 89.50 108 HIS A N 1
ATOM 779 C CA . HIS A 1 108 ? 2.609 -2.017 -15.558 1.00 89.50 108 HIS A CA 1
ATOM 780 C C . HIS A 1 108 ? 2.199 -1.178 -16.776 1.00 89.50 108 HIS A C 1
ATOM 782 O O . HIS A 1 108 ? 3.032 -0.636 -17.509 1.00 89.50 108 HIS A O 1
ATOM 788 N N . LYS A 1 109 ? 0.893 -1.049 -16.988 1.00 90.00 109 LYS A N 1
ATOM 789 C CA . LYS A 1 109 ? 0.252 -0.357 -18.115 1.00 90.00 109 LYS A CA 1
ATOM 790 C C . LYS A 1 109 ? -0.216 1.040 -17.730 1.00 90.00 109 LYS A C 1
ATOM 792 O O . LYS A 1 109 ? -0.233 1.938 -18.572 1.00 90.00 109 LYS A O 1
ATOM 797 N N . ASN A 1 110 ? -0.611 1.226 -16.478 1.00 93.38 110 ASN A N 1
ATOM 798 C CA . ASN A 1 110 ? -1.161 2.470 -15.952 1.00 93.38 110 ASN A CA 1
ATOM 799 C C . ASN A 1 110 ? -0.699 2.692 -14.500 1.00 93.38 110 ASN A C 1
ATOM 801 O O . ASN A 1 110 ? 0.028 1.874 -13.941 1.00 93.38 110 ASN A O 1
ATOM 805 N N . ASN A 1 111 ? -1.086 3.814 -13.898 1.00 93.31 111 ASN A N 1
ATOM 806 C CA . ASN A 1 111 ? -0.681 4.152 -12.534 1.00 93.31 111 ASN A CA 1
ATOM 807 C C . ASN A 1 111 ? -1.308 3.261 -11.453 1.00 93.31 111 ASN A C 1
ATOM 809 O O . ASN A 1 111 ? -0.775 3.239 -10.347 1.00 93.31 111 ASN A O 1
ATOM 813 N N . LEU A 1 112 ? -2.427 2.581 -11.722 1.00 95.12 112 LEU A N 1
ATOM 814 C CA . LEU A 1 112 ? -3.029 1.655 -10.759 1.00 95.12 112 LEU A CA 1
ATO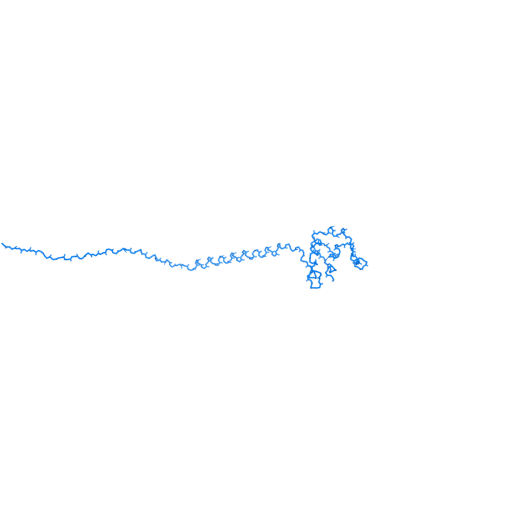M 815 C C . LEU A 1 112 ? -2.122 0.444 -10.530 1.00 95.12 112 LEU A C 1
ATOM 817 O O . LEU A 1 112 ? -1.968 0.004 -9.391 1.00 95.12 112 LEU A O 1
ATOM 821 N N . ASP A 1 113 ? -1.486 -0.031 -11.599 1.00 93.56 113 ASP A N 1
ATOM 822 C CA . ASP A 1 113 ? -0.630 -1.216 -11.573 1.00 93.56 113 ASP A CA 1
ATOM 823 C C . ASP A 1 113 ? 0.585 -1.032 -10.637 1.00 93.56 113 ASP A C 1
ATOM 825 O O . ASP A 1 113 ? 1.074 -2.003 -10.085 1.00 93.56 113 ASP A O 1
ATOM 829 N N . CYS A 1 114 ? 1.005 0.209 -10.342 1.00 92.75 114 CYS A N 1
ATOM 830 C CA . CYS A 1 114 ? 2.056 0.484 -9.350 1.00 92.75 114 CYS A CA 1
ATOM 831 C C . CYS A 1 114 ? 1.686 0.083 -7.908 1.00 92.75 114 CYS A C 1
ATOM 833 O O . CYS A 1 114 ? 2.556 0.081 -7.036 1.00 92.75 114 CYS A O 1
ATOM 835 N N . PHE A 1 115 ? 0.398 -0.135 -7.630 1.00 94.69 115 PHE A N 1
ATOM 836 C CA . PHE A 1 115 ? -0.128 -0.397 -6.290 1.00 94.69 115 PHE A CA 1
ATOM 837 C C . PHE A 1 115 ? -0.833 -1.750 -6.193 1.00 94.69 115 PHE A C 1
ATOM 839 O O . PHE A 1 115 ? -0.808 -2.373 -5.132 1.00 94.69 115 PHE A O 1
ATOM 846 N N . ILE A 1 116 ? -1.518 -2.182 -7.255 1.00 94.38 116 ILE A N 1
ATOM 847 C CA . ILE A 1 116 ? -2.367 -3.377 -7.255 1.00 94.38 116 ILE A CA 1
ATOM 848 C C . ILE A 1 116 ? -1.933 -4.309 -8.382 1.00 94.38 116 ILE A C 1
ATOM 850 O O . ILE A 1 116 ? -2.131 -4.000 -9.553 1.00 94.38 116 ILE A O 1
ATOM 854 N N . GLU A 1 117 ? -1.445 -5.488 -8.006 1.00 92.56 117 GLU A N 1
ATOM 855 C CA . GLU A 1 117 ? -1.119 -6.573 -8.936 1.00 92.56 117 GLU A CA 1
ATOM 856 C C . GLU A 1 117 ? -2.406 -7.225 -9.468 1.00 92.56 117 GLU A C 1
ATOM 858 O O . GLU A 1 117 ? -2.579 -7.476 -10.663 1.00 92.56 117 GLU A O 1
ATOM 863 N N . SER A 1 118 ? -3.358 -7.501 -8.568 1.00 90.81 118 SER A N 1
ATOM 864 C CA . SER A 1 118 ? -4.632 -8.111 -8.936 1.00 90.81 118 SER A CA 1
ATOM 865 C C . SER A 1 118 ? -5.759 -7.772 -7.959 1.00 90.81 118 SER A C 1
ATOM 867 O O . SER A 1 118 ? -5.549 -7.526 -6.770 1.00 90.81 118 SER A O 1
ATOM 869 N N . ARG A 1 119 ? -7.004 -7.761 -8.452 1.00 88.94 119 ARG A N 1
ATOM 870 C CA . ARG A 1 119 ? -8.200 -7.552 -7.623 1.00 88.94 119 ARG A CA 1
ATOM 871 C C . ARG A 1 119 ? -9.330 -8.489 -8.026 1.00 88.94 119 ARG A C 1
ATOM 873 O O . ARG A 1 119 ? -9.721 -8.547 -9.190 1.00 88.94 119 ARG A O 1
ATOM 880 N N . GLN A 1 120 ? -9.893 -9.200 -7.051 1.00 86.69 120 GLN A N 1
ATOM 881 C CA . GLN A 1 120 ? -11.056 -10.077 -7.219 1.00 86.69 120 GLN A CA 1
ATOM 882 C C . GLN A 1 120 ? -12.071 -9.814 -6.107 1.00 86.69 120 GLN A C 1
ATOM 884 O O . GLN A 1 120 ? -11.932 -10.294 -4.980 1.00 86.69 120 GLN A O 1
ATOM 889 N N . GLY A 1 121 ? -13.108 -9.039 -6.435 1.00 84.00 121 GLY A N 1
ATOM 890 C CA . GLY A 1 121 ? -14.079 -8.558 -5.452 1.00 84.00 121 GLY A CA 1
ATOM 891 C C . GLY A 1 121 ? -13.389 -7.721 -4.373 1.00 84.00 121 GLY A C 1
ATOM 892 O O . GLY A 1 121 ? -12.710 -6.740 -4.683 1.00 84.00 121 GLY A O 1
ATOM 893 N N . ASP A 1 122 ? -13.533 -8.155 -3.122 1.00 80.81 122 ASP A N 1
ATOM 894 C CA . ASP A 1 122 ? -12.943 -7.502 -1.947 1.00 80.81 122 ASP A CA 1
ATOM 895 C C . ASP A 1 122 ? -11.523 -7.988 -1.627 1.00 80.81 122 ASP A C 1
ATOM 897 O O . ASP A 1 122 ? -10.961 -7.602 -0.608 1.00 80.81 122 ASP A O 1
ATOM 901 N N . LYS A 1 123 ? -10.931 -8.860 -2.452 1.00 87.12 123 LYS A N 1
ATOM 902 C CA . LYS A 1 123 ? -9.534 -9.285 -2.300 1.00 87.12 123 LYS A CA 1
ATOM 903 C C . LYS A 1 123 ? -8.645 -8.481 -3.236 1.00 87.12 123 LYS A C 1
ATOM 905 O O . LYS A 1 123 ? -8.880 -8.486 -4.445 1.00 87.12 123 LYS A O 1
ATOM 910 N N . VAL A 1 124 ? -7.628 -7.840 -2.672 1.00 92.00 124 VAL A N 1
ATOM 911 C CA . VAL A 1 124 ? -6.589 -7.109 -3.405 1.00 92.00 124 VAL A CA 1
ATOM 912 C C . VAL A 1 124 ? -5.252 -7.778 -3.128 1.00 92.00 124 VAL A C 1
ATOM 914 O O . VAL A 1 124 ? -4.921 -8.065 -1.977 1.00 92.00 124 VAL A O 1
ATOM 917 N N . GLU A 1 125 ? -4.520 -8.050 -4.193 1.00 93.25 125 GLU A N 1
ATOM 918 C CA . GLU A 1 125 ? -3.112 -8.408 -4.170 1.00 93.25 125 GLU A CA 1
ATOM 919 C C . GLU A 1 125 ? -2.309 -7.139 -4.439 1.00 93.25 125 GLU A C 1
ATOM 921 O O . GLU A 1 125 ? -2.540 -6.444 -5.430 1.00 93.25 125 GLU A O 1
ATOM 926 N N . TRP A 1 126 ? -1.426 -6.808 -3.504 1.00 94.44 126 TRP A N 1
ATOM 927 C CA . TRP A 1 126 ? -0.689 -5.555 -3.515 1.00 94.44 126 TRP A CA 1
ATOM 928 C C . TRP A 1 126 ? 0.649 -5.719 -4.224 1.00 94.44 126 TRP A C 1
ATOM 930 O O . TRP A 1 126 ? 1.360 -6.690 -3.971 1.00 94.44 126 TRP A O 1
ATOM 940 N N . ASP A 1 127 ? 0.989 -4.733 -5.041 1.00 93.62 127 ASP A N 1
ATOM 941 C CA . ASP A 1 127 ? 2.332 -4.542 -5.582 1.00 93.62 127 ASP A CA 1
ATOM 942 C C . ASP A 1 127 ? 3.123 -3.653 -4.602 1.00 93.62 127 ASP A C 1
ATOM 944 O O . ASP A 1 127 ? 2.554 -2.713 -4.049 1.00 93.62 127 ASP A O 1
ATOM 948 N N . ASP A 1 128 ? 4.393 -3.954 -4.319 1.00 93.88 128 ASP A N 1
ATOM 949 C CA . ASP A 1 128 ? 5.237 -3.157 -3.418 1.00 93.88 128 ASP A CA 1
ATOM 950 C C . ASP A 1 128 ? 6.014 -2.034 -4.118 1.00 93.88 128 ASP A C 1
ATOM 952 O O . ASP A 1 128 ? 6.608 -1.185 -3.448 1.00 93.88 128 ASP A O 1
ATOM 956 N N . HIS A 1 129 ? 5.939 -1.941 -5.444 1.00 91.50 129 HIS A N 1
ATOM 957 C CA . HIS A 1 129 ? 6.701 -1.013 -6.274 1.00 91.50 129 HIS A CA 1
ATOM 958 C C . HIS A 1 129 ? 6.505 0.451 -5.865 1.00 91.50 129 HIS A C 1
ATOM 960 O O . HIS A 1 129 ? 7.464 1.223 -5.802 1.00 91.50 129 HIS A O 1
ATOM 966 N N . ALA A 1 130 ? 5.279 0.867 -5.525 1.00 90.56 130 ALA A N 1
ATOM 967 C CA . ALA A 1 130 ? 5.018 2.231 -5.055 1.00 90.56 130 ALA A CA 1
ATOM 968 C C . ALA A 1 130 ? 5.566 2.526 -3.642 1.00 90.56 130 ALA A C 1
ATOM 970 O O . ALA A 1 130 ? 5.600 3.690 -3.225 1.00 90.56 130 ALA A O 1
ATOM 971 N N . ALA A 1 131 ? 5.992 1.502 -2.895 1.00 92.81 131 ALA A N 1
ATOM 972 C CA . ALA A 1 131 ? 6.686 1.646 -1.617 1.00 92.81 131 ALA A CA 1
ATOM 973 C C . ALA A 1 131 ? 8.216 1.766 -1.764 1.00 92.81 131 ALA A C 1
ATOM 975 O O . ALA A 1 131 ? 8.864 2.136 -0.785 1.00 92.81 131 ALA A O 1
ATOM 976 N N . GLY A 1 132 ? 8.761 1.600 -2.976 1.00 84.94 132 GLY A N 1
ATOM 977 C CA . GLY A 1 132 ? 10.139 1.956 -3.338 1.00 84.94 132 GLY A CA 1
ATOM 978 C C . GLY A 1 132 ? 11.149 0.818 -3.340 1.00 84.94 132 GLY A C 1
ATOM 979 O O . GLY A 1 132 ? 10.990 -0.147 -2.564 1.00 84.94 132 GLY A O 1
#

Foldseek 3Di:
DDDDDDDDDDDDDDDDDDDDDDDDDDDPDDCVVVVVVVVVVVVVVCVVVVVVVVCCVVPPPPLPPADPLLVDPQFDPCSVVLLSCLSVPVVVQLVAADPVPCCVPQVDGGRSCQFFVDDDPSDTDTDSNNRD